Protein AF-A0A0F4Q0D0-F1 (afdb_monomer)

pLDDT: mean 76.53, std 15.78, range [35.44, 92.25]

Structure (mmCIF, N/CA/C/O backbone):
data_AF-A0A0F4Q0D0-F1
#
_entry.id   AF-A0A0F4Q0D0-F1
#
loop_
_atom_site.group_PDB
_atom_site.id
_atom_site.type_symbol
_atom_site.label_atom_id
_atom_site.label_alt_id
_atom_site.label_comp_id
_atom_site.label_asym_id
_atom_site.label_entity_id
_atom_site.label_seq_id
_atom_site.pdbx_PDB_ins_code
_atom_site.Cartn_x
_atom_site.Cartn_y
_atom_site.Cartn_z
_atom_site.occupancy
_atom_site.B_iso_or_equiv
_atom_site.auth_seq_id
_atom_site.auth_comp_id
_atom_site.auth_asym_id
_atom_site.auth_atom_id
_atom_site.pdbx_PDB_model_num
ATOM 1 N N . MET A 1 1 ? -26.789 32.880 49.335 1.00 35.44 1 MET A N 1
ATOM 2 C CA . MET A 1 1 ? -26.219 33.343 48.053 1.00 35.44 1 MET A CA 1
ATOM 3 C C . MET A 1 1 ? -25.445 32.180 47.461 1.00 35.44 1 MET A C 1
ATOM 5 O O . MET A 1 1 ? -24.410 31.807 47.993 1.00 35.44 1 MET A O 1
ATOM 9 N N . THR A 1 2 ? -26.040 31.519 46.476 1.00 37.03 2 THR A N 1
ATOM 10 C CA . THR A 1 2 ? -25.547 30.305 45.814 1.00 37.03 2 THR A CA 1
ATOM 11 C C . THR A 1 2 ? -24.590 30.717 44.698 1.00 37.03 2 THR A C 1
ATOM 13 O O . THR A 1 2 ? -24.978 31.490 43.830 1.00 37.03 2 THR A O 1
ATOM 16 N N . ILE A 1 3 ? -23.338 30.259 44.747 1.00 44.41 3 ILE A N 1
ATOM 17 C CA . ILE A 1 3 ? -22.343 30.522 43.701 1.00 44.41 3 ILE A CA 1
ATOM 18 C C . ILE A 1 3 ? -22.470 29.412 42.655 1.00 44.41 3 ILE A C 1
ATOM 20 O O . ILE A 1 3 ? -22.300 28.233 42.965 1.00 44.41 3 ILE A O 1
ATOM 24 N N . ASP A 1 4 ? -22.824 29.808 41.434 1.00 44.50 4 ASP A N 1
ATOM 25 C CA . ASP A 1 4 ? -23.087 28.930 40.300 1.00 44.50 4 ASP A CA 1
ATOM 26 C C . ASP A 1 4 ? -21.864 28.107 39.872 1.00 44.50 4 ASP A C 1
AT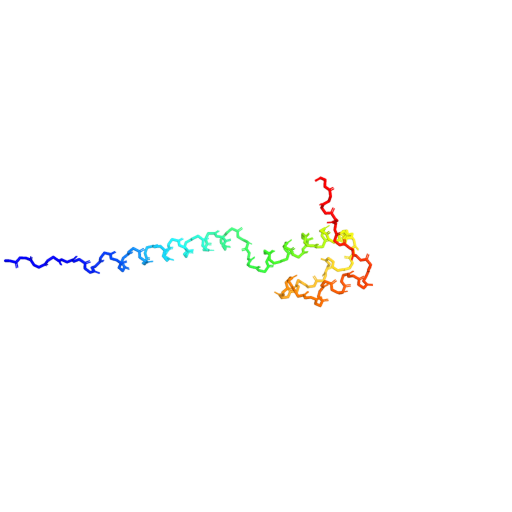OM 28 O O . ASP A 1 4 ? -20.811 28.615 39.482 1.00 44.50 4 ASP A O 1
ATOM 32 N N . ASN A 1 5 ? -22.071 26.794 39.872 1.00 48.00 5 ASN A N 1
ATOM 33 C CA . ASN A 1 5 ? -21.163 25.737 39.453 1.00 48.00 5 ASN A CA 1
ATOM 34 C C . ASN A 1 5 ? -21.007 25.694 37.914 1.00 48.00 5 ASN A C 1
ATOM 36 O O . ASN A 1 5 ? -21.445 24.744 37.267 1.00 48.00 5 ASN A O 1
ATOM 40 N N . LYS A 1 6 ? -20.420 26.729 37.294 1.00 49.66 6 LYS A N 1
ATOM 41 C CA . LYS A 1 6 ? -20.255 26.814 35.822 1.00 49.66 6 LYS A CA 1
ATOM 42 C C . LYS A 1 6 ? -18.986 26.157 35.259 1.00 49.66 6 LYS A C 1
ATOM 44 O O . LYS A 1 6 ? -18.845 26.072 34.046 1.00 49.66 6 LYS A O 1
ATOM 49 N N . GLN A 1 7 ? -18.074 25.664 36.100 1.00 46.72 7 GLN A N 1
ATOM 50 C CA . GLN A 1 7 ? -16.806 25.070 35.634 1.00 46.72 7 GLN A CA 1
ATOM 51 C C . GLN A 1 7 ? -16.864 23.545 35.421 1.00 46.72 7 GLN A C 1
ATOM 53 O O . GLN A 1 7 ? -16.011 22.985 34.741 1.00 46.72 7 GLN A O 1
ATOM 58 N N . ALA A 1 8 ? -17.887 22.856 35.937 1.00 49.97 8 ALA A N 1
ATOM 59 C CA . ALA A 1 8 ? -17.979 21.392 35.872 1.00 49.97 8 ALA A CA 1
ATOM 60 C C . ALA A 1 8 ? -18.518 20.834 34.534 1.00 49.97 8 ALA A C 1
ATOM 62 O O . ALA A 1 8 ? -18.487 19.620 34.318 1.00 49.97 8 ALA A O 1
ATOM 63 N N . THR A 1 9 ? -19.041 21.685 33.648 1.00 50.53 9 THR A N 1
ATOM 64 C CA . THR A 1 9 ? -19.723 21.272 32.407 1.00 50.53 9 THR A CA 1
ATOM 65 C C . THR A 1 9 ? -18.796 21.206 31.193 1.00 50.53 9 THR A C 1
ATOM 67 O O . THR A 1 9 ? -18.936 20.278 30.400 1.00 50.53 9 THR A O 1
ATOM 70 N N . HIS A 1 10 ? -17.799 22.090 31.073 1.00 46.34 10 HIS A N 1
ATOM 71 C CA . HIS A 1 10 ? -16.859 22.073 29.939 1.00 46.34 10 HIS A CA 1
ATOM 72 C C . HIS A 1 10 ? -15.961 20.825 29.930 1.00 46.34 10 HIS A C 1
ATOM 74 O O . HIS A 1 10 ? -15.847 20.156 28.909 1.00 46.34 10 HIS A O 1
ATOM 80 N N . SER A 1 11 ? -15.409 20.423 31.079 1.00 51.69 11 SER A N 1
ATOM 81 C CA . SER A 1 11 ? -14.525 19.246 31.157 1.00 51.69 11 SER A CA 1
ATOM 82 C C . SER A 1 11 ? -15.252 17.904 31.006 1.00 51.69 11 SER A C 1
ATOM 84 O O . SER A 1 11 ? -14.617 16.884 30.739 1.00 51.69 11 SER A O 1
ATOM 86 N N . LYS A 1 12 ? -16.574 17.864 31.226 1.00 52.75 12 LYS A N 1
ATOM 87 C CA . LYS A 1 12 ? -17.386 16.657 31.003 1.00 52.75 12 LYS A CA 1
ATOM 88 C C . LYS A 1 12 ? -17.686 16.446 29.522 1.00 52.75 12 LYS A C 1
ATOM 90 O O . LYS A 1 12 ? -17.709 15.295 29.102 1.00 52.75 12 LYS A O 1
ATOM 95 N N . LEU A 1 13 ? -17.861 17.530 28.762 1.00 55.16 13 LEU A N 1
ATOM 96 C CA . LEU A 1 13 ? -18.118 17.482 27.324 1.00 55.16 13 LEU A CA 1
ATOM 97 C C . LEU A 1 13 ? -16.913 16.891 26.568 1.00 55.16 13 LEU A C 1
ATOM 99 O O . LEU A 1 13 ? -17.084 15.930 25.824 1.00 55.16 13 LEU A O 1
ATOM 103 N N . ASP A 1 14 ? -15.693 17.346 26.881 1.00 65.56 14 ASP A N 1
ATOM 104 C CA . ASP A 1 14 ? -14.444 16.803 26.311 1.00 65.56 14 ASP A CA 1
ATOM 105 C C . ASP A 1 14 ? -14.234 15.318 26.641 1.00 65.56 14 ASP A C 1
ATOM 107 O O . ASP A 1 14 ? -13.890 14.505 25.786 1.00 65.56 14 ASP A O 1
ATOM 111 N N . LYS A 1 15 ? -14.481 14.922 27.896 1.00 69.56 15 LYS A N 1
ATOM 112 C CA . LYS A 1 15 ? -14.337 13.520 28.331 1.00 69.56 15 LYS A CA 1
ATOM 113 C C . LYS A 1 15 ? -15.385 12.593 27.727 1.00 69.56 15 LYS A C 1
ATOM 115 O O . LYS A 1 15 ? -15.188 11.378 27.733 1.00 69.56 15 LYS A O 1
ATOM 120 N N . GLN A 1 16 ? -16.525 13.134 27.310 1.00 70.50 16 GLN A N 1
ATOM 121 C CA . GLN A 1 16 ? -17.567 12.365 26.647 1.00 70.50 16 GLN A CA 1
ATOM 122 C C . GLN A 1 16 ? -17.222 12.185 25.168 1.00 70.50 16 GLN A C 1
ATOM 124 O O . GLN A 1 16 ? -17.224 11.052 24.704 1.00 70.50 16 GLN A O 1
ATOM 129 N N . GLN A 1 17 ? -16.783 13.248 24.488 1.00 71.81 17 GLN A N 1
ATOM 130 C CA . GLN A 1 17 ? -16.297 13.173 23.105 1.00 71.81 17 GLN A CA 1
ATOM 131 C C . GLN A 1 17 ? -15.078 12.253 22.963 1.00 71.81 17 GLN A C 1
ATOM 133 O O . GLN A 1 17 ? -15.033 11.422 22.065 1.00 71.81 17 GLN A O 1
ATOM 138 N N . MET A 1 18 ? -14.118 12.326 23.889 1.00 73.81 18 MET A N 1
ATOM 139 C CA . MET A 1 18 ? -12.957 11.427 23.894 1.00 73.81 18 MET A CA 1
ATOM 140 C C . MET A 1 18 ? -13.342 9.957 24.092 1.00 73.81 18 MET A C 1
ATOM 142 O O . MET A 1 18 ? -12.712 9.080 23.511 1.00 73.81 18 MET A O 1
ATOM 146 N N . ARG A 1 19 ? -14.373 9.677 24.899 1.00 76.94 19 ARG A N 1
ATOM 147 C CA . ARG A 1 19 ? -14.880 8.310 25.092 1.00 76.94 19 ARG A CA 1
ATOM 148 C C . ARG A 1 19 ? -15.642 7.797 23.881 1.00 76.94 19 ARG A C 1
ATOM 150 O O . ARG A 1 19 ? -15.523 6.627 23.553 1.00 76.94 19 ARG A O 1
ATOM 157 N N . GLU A 1 20 ? -16.388 8.666 23.218 1.00 77.56 20 GLU A N 1
ATOM 158 C CA . GLU A 1 20 ? -17.102 8.333 21.988 1.00 77.56 20 GLU A CA 1
ATOM 159 C C . GLU A 1 20 ? -16.125 8.047 20.840 1.00 77.56 20 GLU A C 1
ATOM 161 O O . GLU A 1 20 ? -16.281 7.054 20.139 1.00 77.56 20 GLU A O 1
ATOM 166 N N . LEU A 1 21 ? -15.049 8.831 20.722 1.00 76.81 21 LEU A N 1
ATOM 167 C CA . LEU A 1 21 ? -13.953 8.554 19.791 1.00 76.81 21 LEU A CA 1
ATOM 168 C C . LEU A 1 21 ? -13.224 7.246 20.121 1.00 76.81 21 LEU A C 1
ATOM 170 O O . LEU A 1 21 ? -12.912 6.490 19.209 1.00 76.81 21 LEU A O 1
ATOM 174 N N . GLN A 1 22 ? -12.970 6.959 21.402 1.00 74.19 22 GLN A N 1
ATOM 175 C CA . GLN A 1 22 ? -12.393 5.672 21.811 1.00 74.19 22 GLN A CA 1
ATOM 176 C C . GLN A 1 22 ? -13.315 4.510 21.441 1.00 74.19 22 GLN A C 1
ATOM 178 O O . GLN A 1 22 ? -12.852 3.577 20.809 1.00 74.19 22 GLN A O 1
ATOM 183 N N . SER A 1 23 ? -14.619 4.616 21.7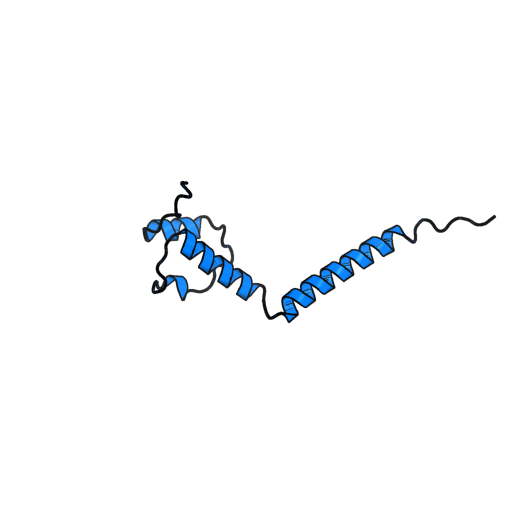10 1.00 77.88 23 SER A N 1
ATOM 184 C CA . SER A 1 23 ? -15.597 3.591 21.323 1.00 77.88 23 SER A CA 1
ATOM 185 C C . SER A 1 23 ? -15.642 3.375 19.813 1.00 77.88 23 SER A C 1
ATOM 187 O O . SER A 1 23 ? -15.728 2.243 19.368 1.00 77.88 23 SER A O 1
ATOM 189 N N . GLN A 1 24 ? -15.555 4.440 19.012 1.00 76.25 24 GLN A N 1
ATOM 190 C CA . GLN A 1 24 ? -15.517 4.315 17.553 1.00 76.25 24 GLN A CA 1
ATOM 191 C C . GLN A 1 24 ? -14.226 3.652 17.066 1.00 76.25 24 GLN A C 1
ATOM 193 O O . GLN A 1 24 ? -14.250 2.895 16.100 1.00 76.25 24 GLN A O 1
ATOM 198 N N . LEU A 1 25 ? -13.094 3.939 17.712 1.00 72.44 25 LEU A N 1
ATOM 199 C CA . LEU A 1 25 ? -11.822 3.292 17.402 1.00 72.44 25 LEU A CA 1
ATOM 200 C C . LEU A 1 25 ? -11.837 1.816 17.814 1.00 72.44 25 LEU A C 1
ATOM 202 O O . LEU A 1 25 ? -11.357 0.988 17.044 1.00 72.44 25 LEU A O 1
ATOM 206 N N . ASP A 1 26 ? -12.432 1.499 18.962 1.00 74.06 26 ASP A N 1
ATOM 207 C CA . ASP A 1 26 ? -12.627 0.134 19.446 1.00 74.06 26 ASP A CA 1
ATOM 208 C C . ASP A 1 26 ? -13.576 -0.636 18.517 1.00 74.06 26 ASP A C 1
ATOM 210 O O . ASP A 1 26 ? -13.228 -1.726 18.091 1.00 74.06 26 ASP A O 1
ATOM 214 N N . ASP A 1 27 ? -14.690 -0.046 18.071 1.00 73.62 27 ASP A N 1
ATOM 215 C CA . ASP A 1 27 ? -15.613 -0.664 17.102 1.00 73.62 27 ASP A CA 1
ATOM 216 C C . ASP A 1 27 ? -14.934 -0.926 15.741 1.00 73.62 27 ASP A C 1
ATOM 218 O O . ASP A 1 27 ? -15.173 -1.946 15.087 1.00 73.62 27 ASP A O 1
ATOM 222 N N . ILE A 1 28 ? -14.053 -0.018 15.298 1.00 66.19 28 ILE A N 1
ATOM 223 C CA . ILE A 1 28 ? -13.239 -0.213 14.088 1.00 66.19 28 ILE A CA 1
ATOM 224 C C . ILE A 1 28 ? -12.241 -1.362 14.294 1.00 66.19 28 ILE A C 1
ATOM 226 O O . ILE A 1 28 ? -12.068 -2.177 13.386 1.00 66.19 28 ILE A O 1
ATOM 230 N N . GLN A 1 29 ? -11.619 -1.472 15.469 1.00 61.41 29 GLN A N 1
ATOM 231 C CA . GLN A 1 29 ? -10.708 -2.573 15.795 1.00 61.41 29 GLN A CA 1
ATOM 232 C C . GLN A 1 29 ? -11.445 -3.916 15.949 1.00 61.41 29 GLN A C 1
ATOM 234 O O . GLN A 1 29 ? -10.991 -4.924 15.403 1.00 61.41 29 GLN A O 1
ATOM 239 N N . ASP A 1 30 ? -12.613 -3.923 16.590 1.00 62.59 30 ASP A N 1
ATOM 240 C CA . ASP A 1 30 ? -13.471 -5.091 16.821 1.00 62.59 30 ASP A CA 1
ATOM 241 C C . ASP A 1 30 ? -14.107 -5.612 15.526 1.00 62.59 30 ASP A C 1
ATOM 243 O O . ASP A 1 30 ? -14.402 -6.802 15.404 1.00 62.59 30 ASP A O 1
ATOM 247 N N . SER A 1 31 ? -14.230 -4.763 14.500 1.00 64.56 31 SER A N 1
ATOM 248 C CA . SER A 1 31 ? -14.605 -5.192 13.147 1.00 64.56 31 SER A CA 1
ATOM 249 C C . SER A 1 31 ? -13.537 -6.059 12.448 1.00 64.56 31 SER A C 1
ATOM 251 O O . SER A 1 31 ? -13.754 -6.532 11.330 1.00 64.56 31 SER A O 1
ATOM 253 N N . GLY A 1 32 ? -12.385 -6.291 13.093 1.00 60.25 32 GLY A N 1
ATOM 254 C CA .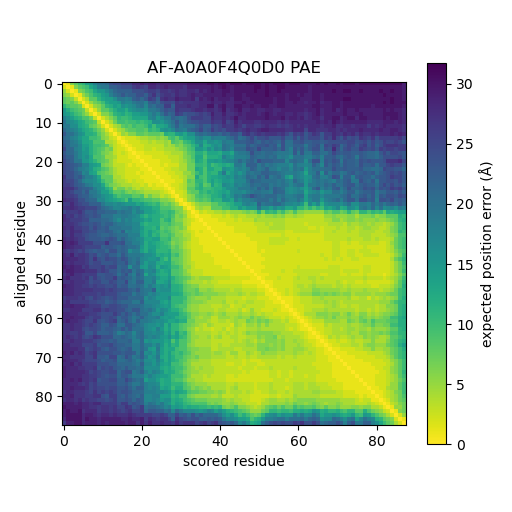 GLY A 1 32 ? -11.278 -7.101 12.576 1.00 60.25 32 GLY A CA 1
ATOM 255 C C . GLY A 1 32 ? -10.387 -6.363 11.574 1.00 60.25 32 GLY A C 1
ATOM 256 O O . GLY A 1 32 ? -9.470 -6.955 11.001 1.00 60.25 32 GLY A O 1
ATOM 257 N N . VAL A 1 33 ? -10.634 -5.068 11.355 1.00 68.50 33 VAL A N 1
ATOM 258 C CA . VAL A 1 33 ? -9.809 -4.201 10.511 1.00 68.50 33 VAL A CA 1
ATOM 259 C C . VAL A 1 33 ? -8.676 -3.647 11.365 1.00 68.50 33 VAL A C 1
ATOM 261 O O . VAL A 1 33 ? -8.782 -2.582 11.969 1.00 68.50 33 VAL A O 1
ATOM 264 N N . THR A 1 34 ? -7.562 -4.374 11.421 1.00 80.44 34 THR A N 1
ATOM 265 C CA . THR A 1 34 ? -6.368 -3.845 12.083 1.00 80.44 34 THR A CA 1
ATOM 266 C C . THR A 1 34 ? -5.771 -2.688 11.262 1.00 80.44 34 THR A C 1
ATOM 268 O O . THR A 1 34 ? -5.929 -2.649 10.032 1.00 80.44 34 THR A O 1
ATOM 271 N N . PRO A 1 35 ? -5.059 -1.737 11.891 1.00 79.12 35 PRO A N 1
ATOM 272 C CA . PRO A 1 35 ? -4.355 -0.672 11.172 1.00 79.12 35 PRO A CA 1
ATOM 273 C C . PRO A 1 35 ? -3.416 -1.201 10.074 1.00 79.12 35 PRO A C 1
ATOM 275 O O . PRO A 1 35 ? -3.290 -0.602 9.004 1.00 79.12 35 PRO A O 1
ATOM 278 N N . GLU A 1 36 ? -2.793 -2.357 10.305 1.00 82.44 36 GLU A N 1
ATOM 279 C CA . GLU A 1 36 ? -1.923 -3.036 9.345 1.00 82.44 36 GLU A CA 1
ATOM 280 C C . GLU A 1 36 ? -2.712 -3.524 8.130 1.00 82.44 36 GLU A C 1
ATOM 282 O O . GLU A 1 36 ? -2.274 -3.330 6.994 1.00 82.44 36 GLU A O 1
ATOM 287 N N . PHE A 1 37 ? -3.893 -4.107 8.354 1.00 83.50 37 PHE A N 1
ATOM 288 C CA . PHE A 1 37 ? -4.772 -4.549 7.277 1.00 83.50 37 PHE A CA 1
ATOM 289 C C . PHE A 1 37 ? -5.277 -3.367 6.443 1.00 83.50 37 PHE A C 1
ATOM 291 O O . PHE A 1 37 ? -5.265 -3.427 5.212 1.00 83.50 37 PHE A O 1
ATOM 298 N N . LEU A 1 38 ? -5.640 -2.252 7.084 1.00 83.94 38 LEU A N 1
ATOM 299 C CA . LEU A 1 38 ? -6.026 -1.033 6.373 1.00 83.94 38 LEU A CA 1
ATOM 300 C C . LEU A 1 38 ? -4.884 -0.522 5.485 1.00 83.94 38 LEU A C 1
ATOM 302 O O . LEU A 1 38 ? -5.103 -0.202 4.314 1.00 83.94 38 LEU A O 1
ATOM 306 N N . ARG A 1 39 ? -3.653 -0.494 6.009 1.00 86.38 39 ARG A N 1
ATOM 307 C CA . ARG A 1 39 ? -2.473 -0.073 5.243 1.00 86.38 39 ARG A CA 1
ATOM 308 C C . ARG A 1 39 ? -2.203 -1.009 4.066 1.00 86.38 39 ARG A C 1
ATOM 310 O O . ARG A 1 39 ? -1.916 -0.527 2.971 1.00 86.38 39 ARG A O 1
ATOM 317 N N . TYR A 1 40 ? -2.353 -2.318 4.264 1.00 88.88 40 TYR A N 1
ATOM 318 C CA . TYR A 1 40 ? -2.246 -3.311 3.194 1.00 88.88 40 TYR A CA 1
ATOM 319 C C . TYR A 1 40 ? -3.269 -3.047 2.083 1.00 88.88 40 TYR A C 1
ATOM 321 O O . TYR A 1 40 ? -2.907 -2.960 0.909 1.00 88.88 40 TYR A O 1
ATOM 329 N N . VAL A 1 41 ? -4.537 -2.832 2.439 1.00 88.50 41 VAL A N 1
ATOM 330 C CA . VAL A 1 41 ? -5.598 -2.535 1.464 1.00 88.50 41 VAL A CA 1
ATOM 331 C C . VAL A 1 41 ? -5.313 -1.236 0.704 1.00 88.50 41 VAL A C 1
ATOM 333 O O . VAL A 1 41 ? -5.493 -1.185 -0.515 1.00 88.50 41 VAL A O 1
ATOM 336 N N . LEU A 1 42 ? -4.848 -0.188 1.388 1.00 90.12 42 LEU A N 1
ATOM 337 C CA . LEU A 1 42 ? -4.476 1.079 0.752 1.00 90.12 42 LEU A CA 1
ATOM 338 C C . LEU A 1 42 ? -3.294 0.914 -0.209 1.00 90.12 42 LEU A C 1
ATOM 340 O O . LEU A 1 42 ? -3.328 1.467 -1.309 1.00 90.12 42 LEU A O 1
ATOM 344 N N . PHE A 1 43 ? -2.292 0.115 0.159 1.00 91.56 43 PHE A N 1
ATOM 345 C CA . PHE A 1 43 ? -1.172 -0.212 -0.718 1.00 91.56 43 PHE A CA 1
ATOM 346 C C . PHE A 1 43 ? -1.642 -0.935 -1.984 1.00 91.56 43 PHE A C 1
ATOM 348 O O . PHE A 1 43 ? -1.315 -0.504 -3.087 1.00 91.56 43 PHE A O 1
ATOM 355 N N . GLN A 1 44 ? -2.500 -1.951 -1.855 1.00 90.50 44 GLN A N 1
ATOM 356 C CA . GLN A 1 44 ? -3.072 -2.656 -3.009 1.00 90.50 44 GLN A CA 1
ATOM 357 C C . GLN A 1 44 ? -3.858 -1.715 -3.935 1.00 90.50 44 GLN A C 1
ATOM 359 O O . GLN A 1 44 ? -3.696 -1.771 -5.153 1.00 90.50 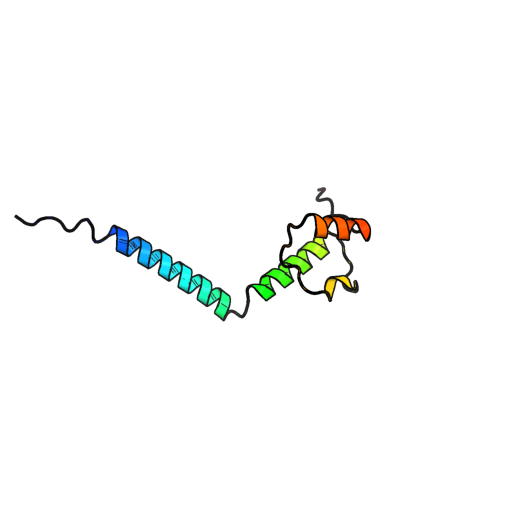44 GLN A O 1
ATOM 364 N N . LYS A 1 45 ? -4.655 -0.797 -3.370 1.00 90.00 45 LYS A N 1
ATOM 365 C CA . LYS A 1 45 ? -5.375 0.221 -4.153 1.00 90.00 45 LYS A CA 1
ATOM 366 C C . LYS A 1 45 ? -4.433 1.189 -4.856 1.00 90.00 45 LYS A C 1
ATOM 368 O O . LYS A 1 45 ? -4.684 1.576 -5.992 1.00 90.00 45 LYS A O 1
ATOM 373 N N . MET A 1 46 ? -3.352 1.598 -4.201 1.00 90.38 46 MET A N 1
ATOM 374 C CA . MET A 1 46 ? -2.338 2.429 -4.834 1.00 90.38 46 MET A CA 1
ATOM 375 C C . MET A 1 46 ? -1.702 1.679 -6.012 1.00 90.38 46 MET A C 1
ATOM 377 O O . MET A 1 46 ? -1.627 2.235 -7.102 1.00 90.38 46 MET A O 1
ATOM 381 N N . LEU A 1 47 ? -1.340 0.403 -5.854 1.00 91.62 47 LEU A N 1
ATOM 382 C CA . LEU A 1 47 ? -0.845 -0.422 -6.961 1.00 91.62 47 LEU A CA 1
ATOM 383 C C . LEU A 1 47 ? -1.857 -0.506 -8.123 1.00 91.62 47 LEU A C 1
ATOM 385 O O . LEU A 1 47 ? -1.453 -0.42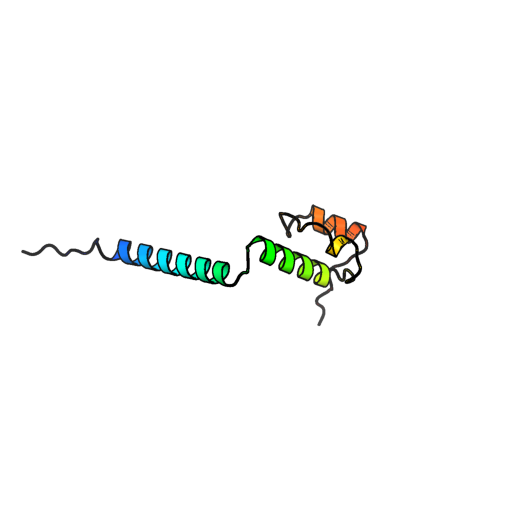0 -9.282 1.00 91.62 47 LEU A O 1
ATOM 389 N N . ASP A 1 48 ? -3.166 -0.571 -7.842 1.00 90.19 48 ASP A N 1
ATOM 390 C CA . ASP A 1 48 ? -4.212 -0.483 -8.878 1.00 90.19 48 ASP A CA 1
ATOM 391 C C . ASP A 1 48 ? -4.181 0.865 -9.623 1.00 90.19 48 ASP A C 1
ATOM 393 O O . ASP A 1 48 ? -4.306 0.912 -10.849 1.00 90.19 48 ASP A O 1
ATOM 397 N N . VAL A 1 49 ? -3.991 1.974 -8.899 1.00 90.94 49 VAL A N 1
ATOM 398 C CA . VAL A 1 49 ? -3.870 3.320 -9.484 1.00 90.94 49 VAL A CA 1
ATOM 399 C C . VAL A 1 49 ? -2.643 3.418 -10.393 1.00 90.94 49 VAL A C 1
ATOM 401 O O . VAL A 1 49 ? -2.721 4.064 -11.436 1.00 90.94 49 VAL A O 1
ATOM 404 N N . TYR A 1 50 ? -1.539 2.758 -10.043 1.00 90.88 50 TYR A N 1
ATOM 405 C CA . TYR A 1 50 ? -0.329 2.665 -10.870 1.00 90.88 50 TYR A CA 1
ATOM 406 C C . TYR A 1 50 ? -0.380 1.531 -11.910 1.00 90.88 50 TYR A C 1
ATOM 408 O O . TYR A 1 50 ? 0.619 1.248 -12.563 1.00 90.88 50 TYR A O 1
ATOM 416 N N . GLN A 1 51 ? -1.548 0.907 -12.103 1.00 90.50 51 GLN A N 1
ATOM 417 C CA . GLN A 1 51 ? -1.791 -0.130 -13.114 1.00 90.50 51 GLN A CA 1
ATOM 418 C C . GLN A 1 51 ? -0.907 -1.379 -12.960 1.00 90.50 51 GLN A C 1
ATOM 420 O O . GLN A 1 51 ? -0.647 -2.091 -13.929 1.00 90.50 51 GLN A O 1
ATOM 425 N N . VAL A 1 52 ? -0.463 -1.675 -11.739 1.00 90.56 52 VAL A N 1
ATOM 426 C CA . VAL A 1 52 ? 0.350 -2.858 -11.448 1.00 90.56 52 VAL A CA 1
ATOM 427 C C . VAL A 1 52 ? -0.521 -4.116 -11.594 1.00 90.56 52 VAL A C 1
ATOM 429 O O . VAL A 1 52 ? -1.574 -4.193 -10.952 1.00 90.56 52 VAL A O 1
ATOM 432 N N . PRO A 1 53 ? -0.127 -5.124 -12.395 1.00 90.19 53 PRO A N 1
ATOM 433 C CA . PRO A 1 53 ? -0.898 -6.356 -12.572 1.00 90.19 53 PRO A CA 1
ATOM 434 C C . PRO A 1 53 ? -1.160 -7.106 -11.260 1.00 90.19 53 PRO A C 1
ATOM 436 O O . PRO A 1 53 ? -0.394 -6.993 -10.302 1.00 90.19 53 PRO A O 1
ATOM 439 N N . LYS A 1 54 ? -2.236 -7.903 -11.216 1.00 87.25 54 LYS A N 1
ATOM 440 C CA . LYS A 1 54 ? -2.587 -8.719 -10.037 1.00 87.25 54 LYS A CA 1
ATOM 441 C C . LYS A 1 54 ? -1.560 -9.812 -9.733 1.00 87.25 54 LYS A C 1
ATOM 443 O O . LYS A 1 54 ? -1.329 -10.100 -8.568 1.00 87.25 54 LYS A O 1
ATOM 448 N N . ASP A 1 55 ? -0.910 -10.339 -10.766 1.00 88.81 55 ASP A N 1
ATOM 449 C CA . ASP A 1 55 ? 0.101 -11.396 -10.647 1.00 88.81 55 ASP A CA 1
ATOM 450 C C . ASP A 1 55 ? 1.528 -10.843 -10.466 1.00 88.81 55 ASP A C 1
ATOM 452 O O . ASP A 1 55 ? 2.507 -11.583 -10.541 1.00 88.81 55 ASP A O 1
ATOM 456 N N . HIS A 1 56 ? 1.678 -9.529 -10.263 1.00 89.81 56 HIS A N 1
ATOM 457 C CA . HIS A 1 56 ? 2.989 -8.906 -10.101 1.00 89.81 56 HIS A CA 1
ATOM 458 C C . HIS A 1 56 ? 3.563 -9.151 -8.698 1.00 89.81 56 HIS A C 1
ATOM 460 O O . HIS A 1 56 ? 2.859 -8.977 -7.702 1.00 89.81 56 HIS A O 1
ATOM 466 N N . ALA A 1 57 ? 4.865 -9.451 -8.613 1.00 88.06 57 ALA A N 1
ATOM 467 C CA . ALA A 1 57 ? 5.561 -9.772 -7.359 1.00 88.06 57 ALA A CA 1
ATOM 468 C C . ALA A 1 57 ? 5.365 -8.711 -6.256 1.00 88.06 57 ALA A C 1
ATOM 470 O O . ALA A 1 57 ? 5.102 -9.068 -5.114 1.00 88.06 57 ALA A O 1
ATOM 471 N N . LEU A 1 58 ? 5.348 -7.421 -6.625 1.00 85.81 58 LEU A N 1
ATOM 472 C CA . LEU A 1 58 ? 5.076 -6.297 -5.707 1.00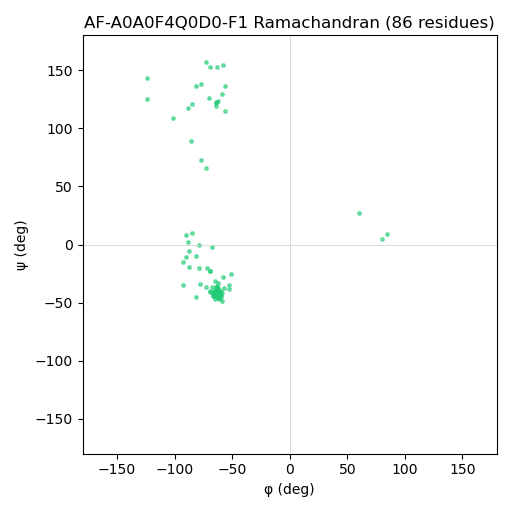 85.81 58 LEU A CA 1
ATOM 473 C C . LEU A 1 58 ? 3.797 -6.437 -4.865 1.00 85.81 58 LEU A C 1
ATOM 475 O O . LEU A 1 58 ? 3.692 -5.818 -3.812 1.00 85.81 58 LEU A O 1
ATOM 479 N N . ARG A 1 59 ? 2.792 -7.193 -5.324 1.00 86.12 59 ARG A N 1
ATOM 480 C CA . ARG A 1 59 ? 1.553 -7.394 -4.556 1.00 86.12 59 ARG A CA 1
ATOM 481 C C . ARG A 1 59 ? 1.692 -8.426 -3.443 1.00 86.12 59 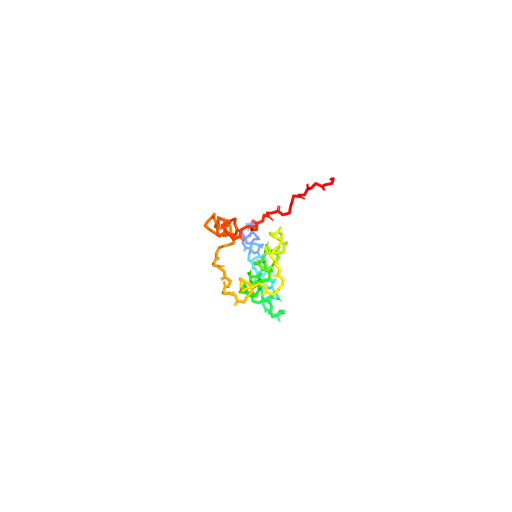ARG A C 1
ATOM 483 O O . ARG A 1 59 ? 0.856 -8.419 -2.540 1.00 86.12 59 ARG A O 1
ATOM 490 N N . GLY A 1 60 ? 2.698 -9.294 -3.530 1.00 84.00 60 GLY A N 1
ATOM 491 C CA . GLY A 1 60 ? 3.072 -10.251 -2.491 1.00 84.00 60 GLY A CA 1
ATOM 492 C C . GLY A 1 60 ? 4.090 -9.697 -1.493 1.00 84.00 60 GLY A C 1
ATOM 493 O O . GLY A 1 60 ? 4.314 -10.326 -0.461 1.00 84.00 60 GLY A O 1
ATOM 494 N N . ASP A 1 61 ? 4.678 -8.534 -1.779 1.00 84.06 61 ASP A N 1
ATOM 495 C CA . ASP A 1 61 ? 5.650 -7.895 -0.899 1.00 84.06 61 ASP A CA 1
ATOM 496 C C . ASP A 1 61 ? 4.995 -7.287 0.348 1.00 84.06 61 ASP A C 1
ATOM 498 O O . ASP A 1 61 ? 3.804 -6.950 0.389 1.00 84.06 61 ASP A O 1
ATOM 502 N N . SER A 1 62 ? 5.814 -7.118 1.385 1.00 84.12 62 SER A N 1
ATOM 503 C CA . SER A 1 62 ? 5.421 -6.456 2.624 1.00 84.12 62 SER A CA 1
ATOM 504 C C . SER A 1 62 ? 4.903 -5.046 2.354 1.00 84.12 62 SER A C 1
ATOM 506 O O . SER A 1 62 ? 5.505 -4.269 1.613 1.00 84.12 62 SER A O 1
ATOM 508 N N . THR A 1 63 ? 3.802 -4.685 3.013 1.00 85.69 63 THR A N 1
ATOM 509 C CA . THR A 1 63 ? 3.245 -3.334 2.913 1.00 85.69 63 THR A CA 1
ATOM 510 C C . THR A 1 63 ? 4.235 -2.314 3.483 1.00 85.69 63 THR A C 1
ATOM 512 O O . THR A 1 63 ? 4.591 -2.436 4.661 1.00 85.69 63 THR A O 1
ATOM 515 N N . PRO A 1 64 ? 4.663 -1.308 2.699 1.00 86.69 64 PRO A N 1
ATOM 516 C CA . PRO A 1 64 ? 5.609 -0.310 3.171 1.00 86.69 64 PRO A CA 1
ATOM 517 C C . PRO A 1 64 ? 5.023 0.505 4.324 1.00 86.69 64 PRO A C 1
ATOM 519 O O . PRO A 1 64 ? 3.808 0.682 4.442 1.00 86.69 64 PRO A O 1
ATOM 522 N N . GLU A 1 65 ? 5.902 1.012 5.189 1.00 85.44 65 GLU A N 1
ATOM 523 C CA . GLU A 1 65 ? 5.483 1.762 6.373 1.00 85.44 65 GLU A CA 1
ATOM 524 C C . GLU A 1 65 ? 4.755 3.061 5.999 1.00 85.44 65 GLU A C 1
ATOM 526 O O . GLU A 1 65 ? 3.759 3.421 6.633 1.00 85.44 65 GLU A O 1
ATOM 531 N N . ARG A 1 66 ? 5.223 3.705 4.921 1.00 84.75 66 ARG A N 1
ATOM 532 C CA . ARG A 1 66 ? 4.703 4.952 4.360 1.00 84.75 66 ARG A CA 1
ATOM 533 C C . ARG A 1 66 ? 4.329 4.770 2.893 1.00 84.75 66 ARG A C 1
ATOM 535 O O . ARG A 1 66 ? 5.152 4.357 2.083 1.00 84.75 66 ARG A O 1
ATOM 542 N N . LEU A 1 67 ? 3.083 5.099 2.556 1.00 84.31 67 LEU A N 1
ATOM 543 C CA . LEU A 1 67 ? 2.556 4.999 1.187 1.00 84.31 67 LEU A CA 1
ATOM 544 C C . LEU A 1 67 ? 2.821 6.262 0.354 1.00 84.31 67 LEU A C 1
ATOM 546 O O . LEU A 1 67 ? 2.768 6.223 -0.870 1.00 84.31 67 LEU A O 1
ATOM 550 N N . ASP A 1 68 ? 3.096 7.380 1.019 1.00 82.50 68 ASP A N 1
ATOM 551 C CA . ASP A 1 68 ? 3.404 8.687 0.438 1.00 82.50 68 ASP A CA 1
ATOM 552 C C . ASP A 1 68 ? 4.901 8.882 0.147 1.00 82.50 68 ASP A C 1
ATOM 554 O O . ASP A 1 68 ? 5.310 9.957 -0.293 1.00 82.50 68 ASP A O 1
ATOM 558 N N . ASP A 1 69 ? 5.726 7.864 0.407 1.00 88.00 69 ASP A N 1
AT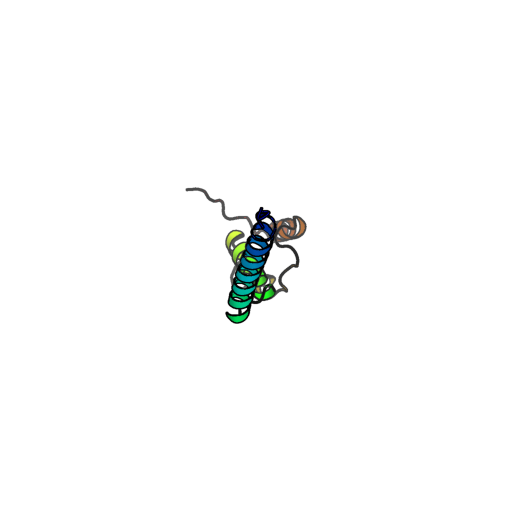OM 559 C CA . ASP A 1 69 ? 7.170 7.951 0.230 1.00 88.00 69 ASP A CA 1
ATOM 560 C C . ASP A 1 69 ? 7.528 8.167 -1.256 1.00 88.00 69 ASP A C 1
ATOM 562 O O . ASP A 1 69 ? 7.199 7.325 -2.104 1.00 88.00 69 ASP A O 1
ATOM 566 N N . PRO A 1 70 ? 8.235 9.257 -1.615 1.00 88.12 70 PRO A N 1
ATOM 567 C CA . PRO A 1 70 ? 8.701 9.460 -2.982 1.00 88.12 70 PRO A CA 1
ATOM 568 C C . PRO A 1 70 ? 9.594 8.317 -3.485 1.00 88.12 70 PRO A C 1
ATOM 570 O O . PRO A 1 70 ? 9.610 8.057 -4.688 1.00 88.12 70 PRO A O 1
ATOM 573 N N . ALA A 1 71 ? 10.311 7.605 -2.608 1.00 89.81 71 ALA A N 1
ATOM 574 C CA . ALA A 1 71 ? 11.114 6.447 -2.991 1.00 89.81 71 ALA A CA 1
ATOM 575 C C . ALA A 1 71 ? 10.248 5.309 -3.556 1.00 89.81 71 ALA A C 1
ATOM 577 O O . ALA A 1 71 ? 10.617 4.698 -4.560 1.00 89.81 71 ALA A O 1
ATOM 578 N N . LEU A 1 72 ? 9.066 5.082 -2.974 1.00 88.50 72 LEU A N 1
ATOM 579 C CA . LEU A 1 72 ? 8.102 4.086 -3.445 1.00 88.50 72 LEU A CA 1
ATOM 580 C C . LEU A 1 72 ? 7.553 4.453 -4.828 1.00 88.50 72 LEU A C 1
ATOM 582 O O . LEU A 1 72 ? 7.501 3.614 -5.724 1.00 88.50 72 LEU A O 1
ATOM 586 N N . ILE A 1 73 ? 7.209 5.727 -5.027 1.00 89.31 73 ILE A N 1
ATOM 587 C CA . ILE A 1 73 ? 6.736 6.236 -6.322 1.00 89.31 73 ILE A CA 1
ATOM 588 C C . ILE A 1 73 ? 7.831 6.102 -7.388 1.00 89.31 73 ILE A C 1
ATOM 590 O O . ILE A 1 73 ? 7.572 5.626 -8.493 1.00 89.31 73 ILE A O 1
ATOM 594 N N . ASN A 1 74 ? 9.067 6.476 -7.051 1.00 90.88 74 ASN A N 1
ATOM 595 C CA . ASN A 1 74 ? 10.211 6.340 -7.949 1.00 90.88 74 ASN A CA 1
ATOM 596 C C . ASN A 1 74 ? 10.472 4.876 -8.317 1.00 90.88 74 ASN A C 1
ATOM 598 O O . ASN A 1 74 ? 10.756 4.587 -9.477 1.00 90.88 74 ASN A O 1
ATOM 602 N N . HIS A 1 75 ? 10.329 3.955 -7.364 1.00 90.44 75 HIS A N 1
ATOM 603 C CA . HIS A 1 75 ? 10.467 2.525 -7.617 1.00 90.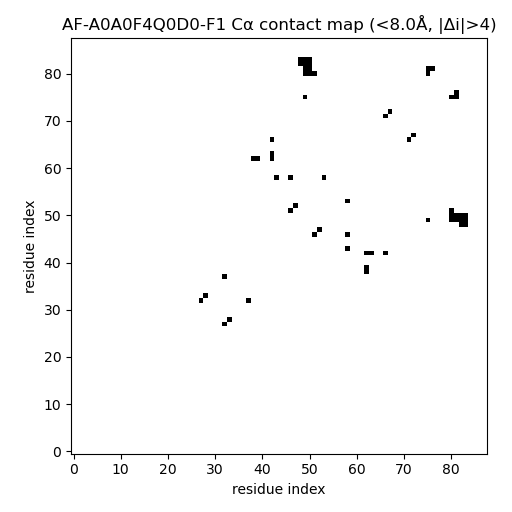44 75 HIS A CA 1
ATOM 604 C C . HIS A 1 75 ? 9.403 2.011 -8.598 1.00 90.44 75 HIS A C 1
ATOM 606 O O . HIS A 1 75 ? 9.731 1.314 -9.556 1.00 90.44 75 HIS A O 1
ATOM 612 N N . LEU A 1 76 ? 8.141 2.425 -8.434 1.00 89.88 76 LEU A N 1
ATOM 613 C CA . LEU A 1 76 ? 7.072 2.094 -9.383 1.00 89.88 76 LEU A CA 1
ATOM 614 C C . LEU A 1 76 ? 7.384 2.617 -10.793 1.00 89.88 76 LEU A C 1
ATOM 616 O O . LEU A 1 76 ? 7.239 1.879 -11.765 1.00 89.88 76 LEU A O 1
ATOM 620 N N . HIS A 1 77 ? 7.886 3.849 -10.907 1.00 90.38 77 HIS A N 1
ATOM 621 C CA . HIS A 1 77 ? 8.298 4.417 -12.193 1.00 90.38 77 HIS A CA 1
ATOM 622 C C . HIS A 1 77 ? 9.486 3.670 -12.822 1.00 90.38 77 HIS A C 1
ATOM 624 O O . HIS A 1 77 ? 9.494 3.456 -14.032 1.00 90.38 77 HIS A O 1
ATOM 630 N N . GLN A 1 78 ? 10.474 3.240 -12.027 1.00 92.25 78 GLN A N 1
ATOM 631 C CA . GLN A 1 78 ? 11.607 2.431 -12.504 1.00 92.25 78 GLN A CA 1
ATOM 632 C C . GLN A 1 78 ? 11.164 1.076 -13.062 1.00 92.25 78 GLN A C 1
ATOM 634 O O . GLN A 1 78 ? 11.762 0.575 -14.011 1.00 92.25 78 GLN A O 1
ATOM 639 N N . LEU A 1 79 ? 10.097 0.506 -12.502 1.00 89.44 79 LEU A N 1
ATOM 640 C CA . LEU A 1 79 ? 9.473 -0.721 -12.994 1.00 89.44 79 LEU A CA 1
ATOM 641 C C . LEU A 1 79 ? 8.566 -0.492 -14.216 1.00 89.44 79 LEU A C 1
ATOM 643 O O . LEU A 1 79 ? 8.003 -1.444 -14.751 1.00 89.44 79 LEU A O 1
ATOM 647 N N . GLY A 1 80 ? 8.433 0.754 -14.679 1.00 90.62 80 GLY A N 1
ATOM 648 C CA . GLY A 1 80 ? 7.620 1.123 -15.838 1.00 90.62 80 GLY A CA 1
ATOM 649 C C . GLY A 1 80 ? 6.139 1.334 -15.527 1.00 90.62 80 GLY A C 1
ATOM 650 O O . GLY A 1 80 ? 5.344 1.509 -16.449 1.00 90.62 80 GLY A O 1
ATOM 651 N N . PHE A 1 81 ? 5.751 1.345 -14.250 1.00 92.25 81 PHE A N 1
ATOM 652 C CA . PHE A 1 81 ? 4.381 1.639 -13.850 1.00 92.25 81 PHE A CA 1
ATOM 653 C C . PHE A 1 81 ? 4.134 3.140 -13.830 1.00 92.25 81 PHE A C 1
ATOM 655 O O . PHE A 1 81 ? 4.934 3.916 -13.310 1.00 92.25 81 PHE A O 1
ATOM 662 N N . ALA A 1 82 ? 2.990 3.550 -14.364 1.00 87.06 82 ALA A N 1
ATOM 663 C CA . ALA A 1 82 ? 2.579 4.942 -14.404 1.00 87.06 82 ALA A CA 1
ATOM 664 C C . ALA A 1 82 ? 1.213 5.099 -13.747 1.00 87.06 82 ALA A C 1
ATOM 666 O O . ALA A 1 82 ? 0.320 4.261 -13.892 1.00 87.06 82 ALA A O 1
ATOM 667 N N . LYS A 1 83 ? 1.037 6.216 -13.041 1.00 87.00 83 LYS A N 1
ATOM 668 C CA . LYS A 1 83 ? -0.254 6.569 -12.460 1.00 87.00 83 LYS A CA 1
ATOM 669 C C . LYS A 1 83 ? -1.294 6.667 -13.576 1.00 87.00 83 LYS A C 1
ATOM 671 O O . LYS A 1 83 ? -1.085 7.374 -14.562 1.00 87.00 83 LYS A O 1
ATOM 676 N N . ARG A 1 84 ? -2.437 6.002 -13.410 1.00 84.31 84 ARG A N 1
ATOM 677 C CA . ARG A 1 84 ? -3.582 6.147 -14.307 1.00 84.31 84 ARG A CA 1
ATOM 678 C C . ARG A 1 84 ? -3.966 7.621 -14.353 1.00 84.31 84 ARG A C 1
ATOM 680 O O . ARG A 1 84 ? -4.363 8.201 -13.343 1.00 84.31 84 ARG A O 1
ATOM 687 N N . SER A 1 85 ? -3.803 8.217 -15.528 1.00 75.69 85 SER A N 1
ATOM 688 C CA . SER A 1 85 ? -4.191 9.598 -15.760 1.00 75.69 85 SER A CA 1
ATOM 689 C C . SER A 1 85 ? -5.703 9.691 -15.591 1.00 75.69 85 SER A C 1
ATOM 691 O O . SER A 1 85 ? -6.449 8.990 -16.277 1.00 75.69 85 SER A O 1
ATOM 693 N N . ALA A 1 86 ? -6.157 10.499 -14.639 1.00 62.81 86 ALA A N 1
ATOM 694 C CA . ALA A 1 86 ? -7.571 10.796 -14.479 1.00 62.81 86 ALA A CA 1
ATOM 695 C C . ALA A 1 86 ? -7.963 11.815 -15.559 1.00 62.81 86 ALA A C 1
ATOM 697 O O . ALA A 1 86 ? -8.107 12.996 -15.273 1.00 62.81 86 ALA A O 1
ATOM 698 N N . TYR A 1 87 ? -8.048 11.370 -16.815 1.00 51.81 87 TYR A N 1
ATOM 699 C CA . TYR A 1 87 ? -8.733 12.116 -17.866 1.00 51.81 87 TYR A CA 1
ATOM 700 C C . TYR A 1 87 ? -10.101 11.486 -18.080 1.00 51.81 87 TYR A C 1
ATOM 702 O O . TYR A 1 87 ? -10.201 10.381 -18.620 1.00 51.81 87 TYR A O 1
ATOM 710 N N . HIS A 1 88 ? -11.132 12.209 -17.651 1.00 41.53 88 HIS A N 1
ATOM 711 C CA . HIS A 1 88 ? -12.379 12.318 -18.390 1.00 41.53 88 HIS A CA 1
ATOM 712 C C . HIS A 1 88 ? -13.033 13.669 -18.123 1.00 41.53 88 HIS A C 1
ATOM 714 O O . HIS A 1 88 ? -12.962 14.125 -16.960 1.00 41.53 88 HIS A O 1
#

Secondary structure (DSSP, 8-state):
-PPP--STTHHHHHHHHHHHHHHHHHHHHHTT--HHHHHHHHHHHHHHHTT--TT-GGGTSPPPS-SS-HHHHHHHHHTT--------

Nearest PDB structures (foldseek):
  7py0-assembly1_C  TM=2.591E-01  e=7.548E+00  Escherichia coli

Organism: NCBI:txid151081

Foldseek 3Di:
DDDDPPPPPPVVVVVVVVVVVVVVVVVCVVVVCDPLNVLLVVLVVVCVQQVPDPPDVVNVDRRDPDPPDVVVVVVSVVVVGDGDPPDD

Sequence (88 aa):
MTIDNKQATHSKLDKQQMRELQSQLDDIQDSGVTPEFLRYVLFQKMLDVYQVPKDHALRGDSTPERLDDPALINHLHQLGFAKRSAYH

Radius of gyration: 22.55 Å; Cα contacts (8 Å, |Δi|>4): 30; chains: 1; bounding box: 38×45×66 Å

Solvent-accessible surface area (backbone atoms only — not comparable to full-atom values): 5462 Å² total; per-residue (Å²): 138,86,82,80,82,74,73,70,57,64,65,49,53,54,57,47,52,54,48,52,52,48,50,52,50,47,53,44,45,73,70,69,52,42,74,66,55,51,50,40,53,51,50,53,51,50,38,52,44,26,65,53,61,89,87,38,70,77,73,78,48,81,70,67,94,59,90,83,41,65,68,59,54,50,50,41,45,74,74,71,38,52,69,65,76,90,78,128

Mean predicted aligned error: 13.58 Å